Protein AF-A0A532DHX7-F1 (afdb_monomer)

Nearest PDB structures (foldseek):
  7m22-assembly1_D  TM=2.335E-01  e=5.704E+00  Human betaherpesvirus 5

Foldseek 3Di:
DDDDDDDDDDDPPPPPPPPPPPPPPPPPDDDDDPPVCVVDVLPAFDKDKDWDWDADDPPDDRDTDIDIKIWGFHAWDADPNDIWTWIWIQPPVPDGIDIDTD

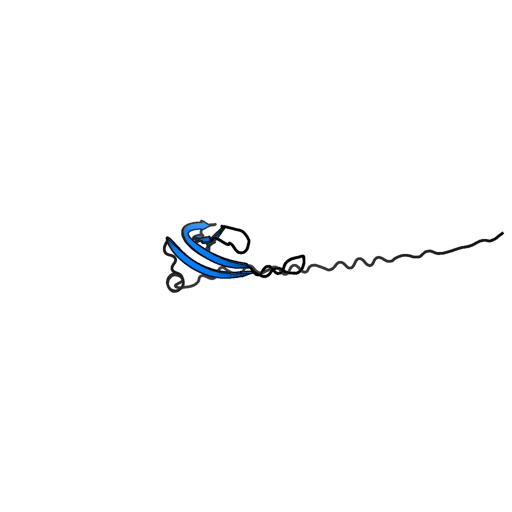Mean predicted aligned error: 15.82 Å

Radius of gyration: 27.29 Å; Cα contacts (8 Å, |Δi|>4): 124; chains: 1; bounding box: 97×25×38 Å

Structure (mmCIF, N/CA/C/O backbone):
data_AF-A0A532DHX7-F1
#
_entry.id   AF-A0A532DHX7-F1
#
loop_
_atom_site.group_PDB
_atom_site.id
_atom_site.type_symbol
_atom_site.label_atom_id
_atom_site.label_alt_id
_atom_site.label_comp_id
_atom_site.label_asym_id
_atom_site.label_entity_id
_atom_site.label_seq_id
_atom_site.pdbx_PDB_ins_code
_atom_site.Cartn_x
_atom_site.Cartn_y
_atom_site.Cartn_z
_atom_site.occupancy
_atom_site.B_iso_or_equiv
_atom_site.auth_seq_id
_atom_site.auth_comp_id
_atom_site.auth_asym_id
_atom_site.auth_atom_id
_atom_site.pdbx_PDB_model_num
ATOM 1 N N . MET A 1 1 ? 85.598 -13.312 -3.134 1.00 37.66 1 MET A N 1
ATOM 2 C CA . MET A 1 1 ? 84.411 -13.264 -4.014 1.00 37.66 1 MET A CA 1
ATOM 3 C C . MET A 1 1 ? 83.226 -12.812 -3.174 1.00 37.66 1 MET A C 1
ATOM 5 O O . MET A 1 1 ? 83.154 -13.154 -2.004 1.00 37.66 1 MET A O 1
ATOM 9 N N . THR A 1 2 ? 82.441 -11.906 -3.739 1.00 39.78 2 THR A N 1
ATOM 10 C CA . THR A 1 2 ? 81.635 -10.828 -3.138 1.00 39.78 2 THR A CA 1
ATOM 11 C C . THR A 1 2 ? 80.527 -11.236 -2.159 1.00 39.78 2 THR A C 1
ATOM 13 O O . THR A 1 2 ? 79.652 -12.027 -2.491 1.00 39.78 2 THR A O 1
ATOM 16 N N . SER A 1 3 ? 80.518 -10.583 -0.991 1.00 37.91 3 SER A N 1
ATOM 17 C CA . SER A 1 3 ? 79.362 -10.418 -0.101 1.00 37.91 3 SER A CA 1
ATOM 18 C C . SER A 1 3 ? 78.378 -9.402 -0.684 1.00 37.91 3 SER A C 1
ATOM 20 O O . SER A 1 3 ? 78.826 -8.306 -1.010 1.00 37.91 3 SER A O 1
ATOM 22 N N . TRP A 1 4 ? 77.073 -9.686 -0.722 1.00 33.31 4 TRP A N 1
ATOM 23 C CA . TRP A 1 4 ? 76.017 -8.693 -0.986 1.00 33.31 4 TRP A CA 1
ATOM 24 C C . TRP A 1 4 ? 74.877 -8.851 0.033 1.00 33.31 4 TRP A C 1
ATOM 26 O O . TRP A 1 4 ? 74.290 -9.923 0.159 1.00 33.31 4 TRP A O 1
ATOM 36 N N . ARG A 1 5 ? 74.576 -7.770 0.767 1.00 45.84 5 ARG A N 1
ATOM 37 C CA . ARG A 1 5 ? 73.348 -7.596 1.558 1.00 45.84 5 ARG A CA 1
ATOM 38 C C . ARG A 1 5 ? 72.404 -6.698 0.761 1.00 45.84 5 ARG A C 1
ATOM 40 O O . ARG A 1 5 ? 72.806 -5.598 0.409 1.00 45.84 5 ARG A O 1
ATOM 47 N N . TRP A 1 6 ? 71.167 -7.139 0.577 1.00 41.31 6 TRP A N 1
ATOM 48 C CA . TRP A 1 6 ? 69.984 -6.355 0.200 1.00 41.31 6 TRP A CA 1
ATOM 49 C C . TRP A 1 6 ? 68.795 -7.178 0.713 1.00 41.31 6 TRP A C 1
ATOM 51 O O . TRP A 1 6 ? 68.777 -8.379 0.487 1.00 41.31 6 TRP A O 1
ATOM 61 N N . GLY A 1 7 ? 67.786 -6.725 1.437 1.00 36.56 7 GLY A N 1
ATOM 62 C CA . GLY A 1 7 ? 67.399 -5.476 2.070 1.00 36.56 7 GLY A CA 1
ATOM 63 C C . GLY A 1 7 ? 66.034 -5.817 2.684 1.00 36.56 7 GLY A C 1
ATOM 64 O O . GLY A 1 7 ? 65.184 -6.361 1.983 1.00 36.56 7 GLY A O 1
ATOM 65 N N . GLN A 1 8 ? 65.831 -5.616 3.990 1.00 39.44 8 GLN A N 1
ATOM 66 C CA . GLN A 1 8 ? 64.485 -5.729 4.560 1.00 39.44 8 GLN A CA 1
ATOM 67 C C . GLN A 1 8 ? 63.661 -4.560 4.028 1.00 39.44 8 GLN A C 1
ATOM 69 O O . GLN A 1 8 ? 63.952 -3.409 4.348 1.00 39.44 8 GLN A O 1
ATOM 74 N N . VAL A 1 9 ? 62.642 -4.856 3.228 1.00 43.25 9 VAL A N 1
ATOM 75 C CA . VAL A 1 9 ? 61.612 -3.889 2.857 1.00 43.25 9 VAL A CA 1
ATOM 76 C C . VAL A 1 9 ? 60.251 -4.551 3.021 1.00 43.25 9 VAL A C 1
ATOM 78 O O . VAL A 1 9 ? 60.015 -5.634 2.494 1.00 43.25 9 VAL A O 1
ATOM 81 N N . GLY A 1 10 ? 59.368 -3.846 3.721 1.00 35.22 10 GLY A N 1
ATOM 82 C CA . GLY A 1 10 ? 57.926 -4.069 3.727 1.00 35.22 10 GLY A CA 1
ATOM 83 C C . GLY A 1 10 ? 57.423 -4.727 5.006 1.00 35.22 10 GLY A C 1
ATOM 84 O O . GLY A 1 10 ? 57.952 -5.735 5.447 1.00 35.22 10 GLY A O 1
ATOM 85 N N . SER A 1 11 ? 56.390 -4.243 5.677 1.00 46.22 11 SER A N 1
ATOM 86 C CA . SER A 1 11 ? 55.599 -3.018 5.560 1.00 46.22 11 SER A CA 1
ATOM 87 C C . SER A 1 11 ? 54.820 -2.950 6.873 1.00 46.22 11 SER A C 1
ATOM 89 O O . SER A 1 11 ? 54.225 -3.947 7.279 1.00 46.22 11 SER A O 1
ATOM 91 N N . LEU A 1 12 ? 54.812 -1.801 7.549 1.00 38.59 12 LEU A N 1
ATOM 92 C CA . LEU A 1 12 ? 53.878 -1.542 8.647 1.00 38.59 12 LEU A CA 1
ATOM 93 C C . LEU A 1 12 ? 52.481 -1.422 8.030 1.00 38.59 12 LEU A C 1
ATOM 95 O O . LEU A 1 12 ? 52.108 -0.366 7.526 1.00 38.59 12 LEU A O 1
ATOM 99 N N . ALA A 1 13 ? 51.723 -2.518 8.015 1.00 43.03 13 ALA A N 1
ATOM 100 C CA . ALA A 1 13 ? 50.304 -2.469 7.705 1.00 43.03 13 ALA A CA 1
ATOM 101 C C . ALA A 1 13 ? 49.589 -1.827 8.902 1.00 43.03 13 ALA A C 1
ATOM 103 O O . ALA A 1 13 ? 49.285 -2.479 9.899 1.00 43.03 13 ALA A O 1
ATOM 104 N N . LEU A 1 14 ? 49.378 -0.514 8.815 1.00 38.81 14 LEU A N 1
ATOM 105 C CA . LEU A 1 14 ? 48.463 0.217 9.677 1.00 38.81 14 LEU A CA 1
ATOM 106 C C . LEU A 1 14 ? 47.051 -0.327 9.415 1.00 38.81 14 LEU A C 1
ATOM 108 O O . LEU A 1 14 ? 46.431 0.005 8.407 1.00 38.81 14 LEU A O 1
ATOM 112 N N . VAL A 1 15 ? 46.547 -1.185 10.303 1.00 46.19 15 VAL A N 1
ATOM 113 C CA . VAL A 1 15 ? 45.133 -1.573 10.300 1.00 46.19 15 VAL A CA 1
ATOM 114 C C . VAL A 1 15 ? 44.340 -0.371 10.802 1.00 46.19 15 VAL A C 1
ATOM 116 O O . VAL A 1 15 ? 44.203 -0.145 12.003 1.00 46.19 15 VAL A O 1
ATOM 119 N N . MET A 1 16 ? 43.854 0.442 9.868 1.00 38.06 16 MET A N 1
ATOM 120 C CA . MET A 1 16 ? 42.874 1.479 10.155 1.00 38.06 16 MET A CA 1
ATOM 121 C C . MET A 1 16 ? 41.523 0.786 10.356 1.00 38.06 16 MET A C 1
ATOM 123 O O . MET A 1 16 ? 40.820 0.475 9.397 1.00 38.06 16 MET A O 1
ATOM 127 N N . VAL A 1 17 ? 41.181 0.492 11.611 1.00 49.56 17 VAL A N 1
ATOM 128 C CA . VAL A 1 17 ? 39.818 0.096 11.979 1.00 49.56 17 VAL A CA 1
ATOM 129 C C . VAL A 1 17 ? 38.941 1.329 11.775 1.00 49.56 17 VAL A C 1
ATOM 131 O O . VAL A 1 17 ? 38.911 2.229 12.613 1.00 49.56 17 VAL A O 1
ATOM 134 N N . ILE A 1 18 ? 38.263 1.404 10.631 1.00 54.78 18 ILE A N 1
ATOM 135 C CA . ILE A 1 18 ? 37.174 2.358 10.436 1.00 54.78 18 ILE A CA 1
ATOM 136 C C . ILE A 1 18 ? 36.047 1.868 11.343 1.00 54.78 18 ILE A C 1
ATOM 138 O O . ILE A 1 18 ? 35.350 0.908 11.023 1.00 54.78 18 ILE A O 1
ATOM 142 N N . GLY A 1 19 ? 35.931 2.485 12.519 1.00 44.00 19 GLY A N 1
ATOM 143 C CA . GLY A 1 19 ? 34.808 2.270 13.418 1.00 44.00 19 GLY A CA 1
ATOM 144 C C . GLY A 1 19 ? 33.523 2.635 12.687 1.00 44.00 19 GLY A C 1
ATOM 145 O O . GLY A 1 19 ? 33.257 3.811 12.439 1.00 44.00 19 GLY A O 1
ATOM 146 N N . ILE A 1 20 ? 32.748 1.620 12.315 1.00 58.44 20 ILE A N 1
ATOM 147 C CA . ILE A 1 20 ? 31.387 1.796 11.827 1.00 58.44 20 ILE A CA 1
ATOM 148 C C . ILE A 1 20 ? 30.595 2.264 13.044 1.00 58.44 20 ILE A C 1
ATOM 150 O O . ILE A 1 20 ? 30.297 1.492 13.951 1.00 58.44 20 ILE A O 1
ATOM 154 N N . ASN A 1 21 ? 30.366 3.569 13.128 1.00 50.16 21 ASN A N 1
ATOM 155 C CA . ASN A 1 21 ? 29.539 4.148 14.170 1.00 50.16 21 ASN A CA 1
ATOM 156 C C . ASN A 1 21 ? 28.093 3.817 13.781 1.00 50.16 21 ASN A C 1
ATOM 158 O O . ASN A 1 21 ? 27.477 4.556 13.010 1.00 50.16 21 ASN A O 1
ATOM 162 N N . GLU A 1 22 ? 27.588 2.661 14.223 1.00 55.12 22 GLU A N 1
ATOM 163 C CA . GLU A 1 22 ? 26.172 2.317 14.118 1.00 55.12 22 GLU A CA 1
ATOM 164 C C . GLU A 1 22 ? 25.389 3.352 14.925 1.00 55.12 22 GLU A C 1
ATOM 166 O O . GLU A 1 22 ? 25.187 3.232 16.134 1.00 55.12 22 GLU A O 1
ATOM 171 N N . ARG A 1 23 ? 24.985 4.440 14.265 1.00 52.97 23 ARG A N 1
ATOM 172 C CA . ARG A 1 23 ? 23.968 5.321 14.820 1.00 52.97 23 ARG A CA 1
ATOM 173 C C . ARG A 1 23 ? 22.717 4.470 14.929 1.00 52.97 23 ARG A C 1
ATOM 175 O O . ARG A 1 23 ? 22.106 4.158 13.910 1.00 52.97 23 ARG A O 1
ATOM 182 N N . ALA A 1 24 ? 22.369 4.091 16.154 1.00 55.75 24 ALA A N 1
ATOM 183 C CA . ALA A 1 24 ? 21.063 3.550 16.467 1.00 55.75 24 ALA A CA 1
ATOM 184 C C . ALA A 1 24 ? 20.023 4.492 15.848 1.00 55.75 24 ALA A C 1
ATOM 186 O O . ALA A 1 24 ? 19.888 5.646 16.262 1.00 55.75 24 ALA A O 1
ATOM 187 N N . VAL A 1 25 ? 19.350 4.027 14.797 1.00 59.94 25 VAL A N 1
ATOM 188 C CA . VAL A 1 25 ? 18.155 4.688 14.287 1.00 59.94 25 VAL A CA 1
ATOM 189 C C . VAL A 1 25 ? 17.147 4.539 15.413 1.00 59.94 25 VAL A C 1
ATOM 191 O O . VAL A 1 25 ? 16.653 3.441 15.663 1.00 59.94 25 VAL A O 1
ATOM 194 N N . GLY A 1 26 ? 16.941 5.616 16.173 1.00 51.78 26 GLY A N 1
ATOM 195 C CA . GLY A 1 26 ? 15.923 5.649 17.210 1.00 51.78 26 GLY A CA 1
ATOM 196 C C . GLY A 1 26 ? 14.602 5.259 16.568 1.00 51.78 26 GLY A C 1
ATOM 197 O O . GLY A 1 26 ? 14.173 5.902 15.611 1.00 51.78 26 GLY A O 1
ATOM 198 N N . GLN A 1 27 ? 14.010 4.169 17.046 1.00 54.19 27 GLN A N 1
ATOM 199 C CA . GLN A 1 27 ? 12.675 3.766 16.644 1.00 54.19 27 GLN A CA 1
ATOM 200 C C . GLN A 1 27 ? 11.752 4.921 17.036 1.00 54.19 27 GLN A C 1
ATOM 202 O O . GLN A 1 27 ? 11.581 5.194 18.223 1.00 54.19 27 GLN A O 1
ATOM 207 N N . SER A 1 28 ? 11.255 5.671 16.053 1.00 62.75 28 SER A N 1
ATOM 208 C CA . SER A 1 28 ? 10.269 6.716 16.300 1.00 62.75 28 SER A CA 1
ATOM 209 C C . SER A 1 28 ? 9.090 6.078 17.027 1.00 62.75 28 SER A C 1
ATOM 211 O O . SER A 1 28 ? 8.608 5.023 16.606 1.00 62.75 28 SER A O 1
ATOM 213 N N . GLU A 1 29 ? 8.648 6.696 18.126 1.00 65.00 29 GLU A N 1
ATOM 214 C CA . GLU A 1 29 ? 7.394 6.309 18.772 1.00 65.00 29 GLU A CA 1
ATOM 215 C C . GLU A 1 29 ? 6.292 6.262 17.699 1.00 65.00 29 GLU A C 1
ATOM 217 O O . GLU A 1 29 ? 6.262 7.150 16.838 1.00 65.00 29 GLU A O 1
ATOM 222 N N . PRO A 1 30 ? 5.427 5.232 17.692 1.00 60.81 30 PRO A N 1
ATOM 223 C CA . PRO A 1 30 ? 4.366 5.128 16.702 1.00 60.81 30 PRO A CA 1
ATOM 224 C C . PRO A 1 30 ? 3.472 6.369 16.783 1.00 60.81 30 PRO A C 1
ATOM 226 O O . PRO A 1 30 ?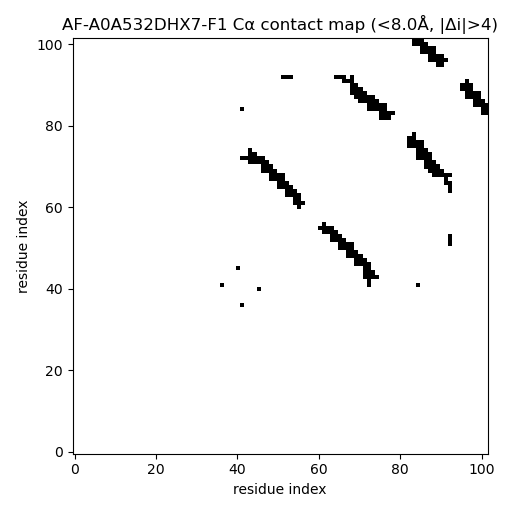 2.774 6.594 17.770 1.00 60.81 30 PRO A O 1
ATOM 229 N N . ILE A 1 31 ? 3.517 7.199 15.742 1.00 68.50 31 ILE A N 1
ATOM 230 C CA . ILE A 1 31 ? 2.662 8.379 15.623 1.00 68.50 31 ILE A CA 1
ATOM 231 C C . ILE A 1 31 ? 1.328 7.904 15.056 1.00 68.50 31 ILE A C 1
ATOM 233 O O . ILE A 1 31 ? 1.281 7.350 13.961 1.00 68.50 31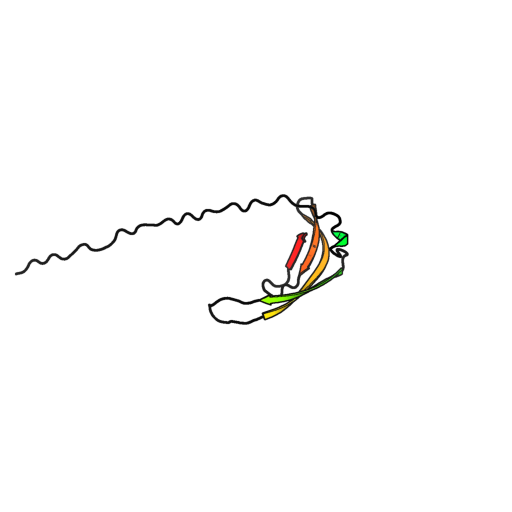 ILE A O 1
ATOM 237 N N . THR A 1 32 ? 0.241 8.130 15.791 1.00 68.75 32 THR A N 1
ATOM 238 C CA . THR A 1 32 ? -1.112 7.931 15.258 1.00 68.75 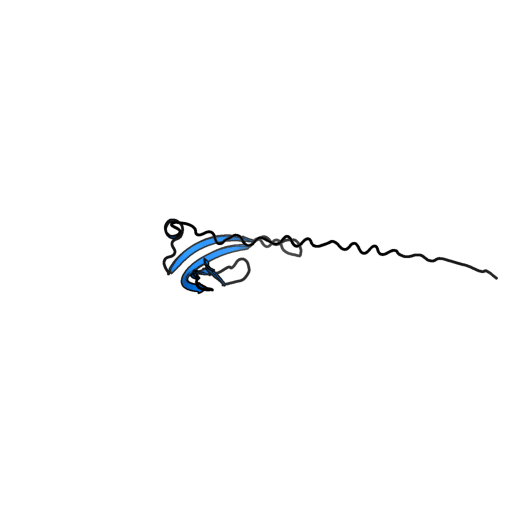32 THR A CA 1
ATOM 239 C C . THR A 1 32 ? -1.503 9.164 14.449 1.00 68.75 32 THR A C 1
ATOM 241 O O . THR A 1 32 ? -1.509 10.275 14.980 1.00 68.75 32 THR A O 1
ATOM 244 N N . VAL A 1 33 ? -1.811 8.984 13.165 1.00 68.31 33 VAL A N 1
ATOM 245 C CA . VAL A 1 33 ? -2.378 10.050 12.330 1.00 68.31 33 VAL A CA 1
ATOM 246 C C . VAL A 1 33 ? -3.855 10.182 12.695 1.00 68.31 33 VAL A C 1
ATOM 248 O O . VAL A 1 33 ? -4.623 9.251 12.478 1.00 68.31 33 VAL A O 1
ATOM 251 N N . ALA A 1 34 ? -4.244 11.311 13.291 1.00 75.88 34 ALA A N 1
ATOM 252 C CA . ALA A 1 34 ? -5.649 11.591 13.580 1.00 75.88 34 ALA A CA 1
ATOM 253 C C . ALA A 1 34 ? -6.449 11.745 12.274 1.00 75.88 34 ALA A C 1
ATOM 255 O O . ALA A 1 34 ? -5.938 12.319 11.308 1.00 75.88 34 ALA A O 1
ATOM 256 N N . ASP A 1 35 ? -7.685 11.244 12.269 1.00 71.19 35 ASP A N 1
ATOM 257 C CA . ASP A 1 35 ? -8.621 11.285 11.137 1.00 71.19 35 ASP A CA 1
ATOM 258 C C . ASP A 1 35 ? -8.032 10.707 9.833 1.00 71.19 35 ASP A C 1
ATOM 260 O O . ASP A 1 35 ? -8.260 11.235 8.738 1.00 71.19 35 ASP A O 1
ATOM 264 N N . SER A 1 36 ? -7.221 9.646 9.934 1.00 70.50 36 SER A N 1
ATOM 265 C CA . SER A 1 36 ? -6.540 9.019 8.792 1.00 70.50 36 SER A CA 1
ATOM 266 C C . SER A 1 36 ? -7.496 8.634 7.662 1.00 70.50 36 SER A C 1
ATOM 268 O O . SER A 1 36 ? -7.133 8.757 6.494 1.00 70.50 36 SER A O 1
ATOM 270 N N . GLU A 1 37 ? -8.729 8.261 7.997 1.00 71.19 37 GLU A N 1
ATOM 271 C CA . GLU A 1 37 ? -9.816 7.935 7.070 1.00 71.19 37 GLU A CA 1
ATOM 272 C C . GLU A 1 37 ? -10.214 9.109 6.154 1.00 71.19 37 GLU A C 1
ATOM 274 O O . GLU A 1 37 ? -10.759 8.914 5.069 1.00 71.19 37 GLU A O 1
ATOM 279 N N . THR A 1 38 ? -9.914 10.347 6.558 1.00 74.38 38 THR A N 1
ATOM 280 C CA . THR A 1 38 ? -10.163 11.550 5.746 1.00 74.38 38 THR A CA 1
ATOM 281 C C . THR A 1 38 ? -9.095 11.734 4.664 1.00 74.38 38 THR A C 1
ATOM 283 O O . THR A 1 38 ? -9.352 12.346 3.625 1.00 74.38 38 THR A O 1
ATOM 286 N N . TYR A 1 39 ? -7.892 11.204 4.890 1.00 70.56 39 TYR A N 1
ATOM 287 C CA . TYR A 1 39 ? -6.747 11.348 3.988 1.00 70.56 39 TYR A CA 1
ATOM 288 C C . TYR A 1 39 ? -6.533 10.112 3.118 1.00 70.56 39 TYR A C 1
ATOM 290 O O . TYR A 1 39 ? -6.080 10.225 1.977 1.00 70.56 39 TYR A O 1
ATOM 298 N N . PHE A 1 40 ? -6.887 8.940 3.640 1.00 71.44 40 PHE A N 1
ATOM 299 C CA . PHE A 1 40 ? -6.715 7.662 2.979 1.00 71.44 40 PHE A CA 1
ATOM 300 C C . PHE A 1 40 ? -8.053 6.940 2.938 1.00 71.44 40 PHE A C 1
ATOM 302 O O . PHE A 1 40 ? -8.620 6.592 3.965 1.00 71.44 40 PHE A O 1
ATOM 309 N N . GLN A 1 41 ? -8.541 6.682 1.727 1.00 74.25 41 GLN A N 1
ATOM 310 C CA . GLN A 1 41 ? -9.604 5.709 1.518 1.00 74.25 41 GLN A CA 1
ATOM 311 C C . GLN A 1 41 ? -9.063 4.327 1.905 1.00 74.25 41 GLN A C 1
ATOM 313 O O . GLN A 1 41 ? -8.335 3.687 1.143 1.00 74.25 41 GLN A O 1
ATOM 318 N N . ASP A 1 42 ? -9.392 3.913 3.122 1.00 74.00 42 ASP A N 1
ATOM 319 C CA . ASP A 1 42 ? -8.984 2.672 3.782 1.00 74.00 42 ASP A CA 1
ATOM 320 C C . ASP A 1 42 ? -10.074 1.589 3.702 1.00 74.00 42 ASP A C 1
ATOM 322 O O . ASP A 1 42 ? -9.970 0.509 4.278 1.00 74.00 42 ASP A O 1
ATOM 326 N N . THR A 1 43 ? -11.138 1.844 2.938 1.00 87.44 43 THR A N 1
ATOM 327 C CA . THR A 1 43 ? -12.187 0.851 2.719 1.00 87.44 43 THR A CA 1
ATOM 328 C C . THR A 1 43 ? -11.622 -0.319 1.920 1.00 87.44 43 THR A C 1
ATOM 330 O O . THR A 1 43 ? -10.961 -0.115 0.899 1.00 87.44 43 THR A O 1
ATOM 333 N N . VAL A 1 44 ? -11.913 -1.551 2.341 1.00 88.44 44 VAL A N 1
ATOM 334 C CA . VAL A 1 44 ? -11.508 -2.767 1.616 1.00 88.44 44 VAL A CA 1
ATOM 335 C C . VAL A 1 44 ? -11.943 -2.690 0.152 1.00 88.44 44 VAL A C 1
ATOM 337 O O . VAL A 1 44 ? -13.101 -2.408 -0.154 1.00 88.44 44 VAL A O 1
ATOM 340 N N . GLY A 1 45 ? -10.999 -2.946 -0.753 1.00 88.38 45 GLY A N 1
ATOM 341 C CA . GLY A 1 45 ? -11.174 -2.813 -2.198 1.00 88.38 45 GLY A CA 1
ATOM 342 C C . GLY A 1 45 ? -10.780 -1.448 -2.768 1.00 88.38 45 GLY A C 1
ATOM 343 O O . GLY A 1 45 ? -10.723 -1.312 -3.990 1.00 88.38 45 GLY A O 1
ATOM 344 N N . SER A 1 46 ? -10.463 -0.455 -1.929 1.00 89.81 46 SER A N 1
ATOM 345 C CA . SER A 1 46 ? -9.884 0.812 -2.394 1.00 89.81 46 SER A CA 1
ATOM 346 C C . SER A 1 46 ? -8.564 0.550 -3.117 1.00 89.81 46 SER A C 1
ATOM 348 O O .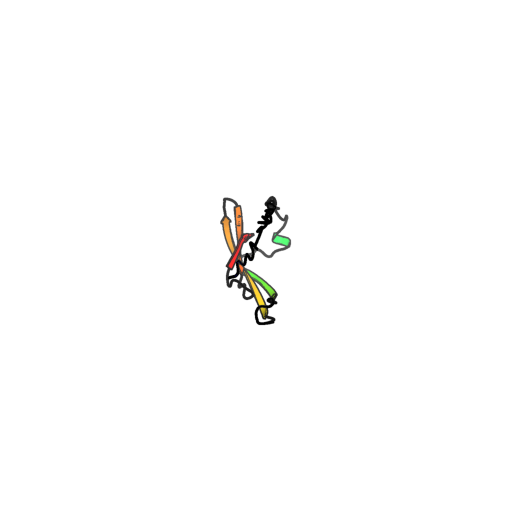 SER A 1 46 ? -7.756 -0.266 -2.665 1.00 89.81 46 SER A O 1
ATOM 350 N N . ARG A 1 47 ? -8.354 1.233 -4.248 1.00 90.06 47 ARG A N 1
ATOM 351 C CA . ARG A 1 47 ? -7.221 1.012 -5.154 1.00 90.06 47 ARG A CA 1
ATOM 352 C C . ARG A 1 47 ? -6.507 2.322 -5.454 1.00 90.06 47 ARG A C 1
ATOM 354 O O . ARG A 1 47 ? -7.100 3.240 -6.017 1.00 90.06 47 ARG A O 1
ATOM 361 N N . TRP A 1 48 ? -5.214 2.355 -5.164 1.00 88.44 48 TRP A N 1
ATOM 362 C CA . TRP A 1 48 ? -4.316 3.456 -5.480 1.00 88.44 48 TRP A CA 1
ATOM 363 C C . TRP A 1 48 ? -3.405 3.057 -6.626 1.00 88.44 48 TRP A C 1
ATOM 365 O O . TRP A 1 48 ? -2.836 1.967 -6.630 1.00 88.44 48 TRP A O 1
ATOM 375 N N . GLU A 1 49 ? -3.263 3.944 -7.601 1.00 91.19 49 GLU A N 1
ATOM 376 C CA . GLU A 1 49 ? -2.381 3.742 -8.740 1.00 91.19 49 GLU A CA 1
ATOM 377 C C . GLU A 1 49 ? -1.373 4.882 -8.789 1.00 91.19 49 GLU A C 1
ATOM 379 O O . GLU A 1 49 ? -1.756 6.051 -8.850 1.00 91.19 49 GLU A O 1
ATOM 384 N N . TYR A 1 50 ? -0.086 4.549 -8.747 1.00 87.81 50 TYR A N 1
ATOM 385 C CA . TYR A 1 50 ? 0.978 5.542 -8.823 1.00 87.81 50 TYR A CA 1
ATOM 386 C C . TYR A 1 50 ? 2.053 5.138 -9.825 1.00 87.81 50 TYR A C 1
ATOM 388 O O . TYR A 1 50 ? 2.341 3.959 -10.031 1.00 87.81 50 TYR A O 1
ATOM 396 N N . ARG A 1 51 ? 2.648 6.144 -10.469 1.00 89.88 51 ARG A N 1
ATOM 397 C CA . ARG A 1 51 ? 3.711 5.966 -11.459 1.00 89.88 51 ARG A CA 1
ATOM 398 C C . ARG A 1 51 ? 5.065 6.190 -10.799 1.00 89.88 51 ARG A C 1
ATOM 400 O O . ARG A 1 51 ? 5.294 7.241 -10.207 1.00 89.88 51 ARG A O 1
ATOM 407 N N . GLY A 1 52 ? 5.945 5.204 -10.912 1.00 84.56 52 GLY A N 1
ATOM 408 C CA . GLY A 1 52 ? 7.320 5.261 -10.432 1.00 84.56 52 GLY A CA 1
ATOM 409 C C . GLY A 1 52 ? 8.325 5.290 -11.581 1.00 84.56 52 GLY A C 1
ATOM 410 O O . GLY A 1 52 ? 8.041 4.827 -12.689 1.00 84.56 52 GLY A O 1
ATOM 411 N N . HIS A 1 53 ? 9.505 5.833 -11.290 1.00 81.44 53 HIS A N 1
ATOM 412 C CA . HIS A 1 53 ? 10.683 5.793 -12.152 1.00 81.44 53 HIS A CA 1
ATOM 413 C C . HIS A 1 53 ? 11.825 5.168 -11.349 1.00 81.44 53 HIS A C 1
ATOM 415 O O . HIS A 1 53 ? 12.087 5.600 -10.225 1.00 81.44 53 HIS A O 1
ATOM 421 N N . LEU A 1 54 ? 12.488 4.155 -11.906 1.00 76.94 54 LEU A N 1
ATOM 422 C CA . LEU A 1 54 ? 13.693 3.559 -11.328 1.00 76.94 54 LEU A CA 1
ATOM 423 C C . LEU A 1 54 ? 14.886 3.828 -12.245 1.00 76.94 54 LEU A C 1
ATOM 425 O O . LEU A 1 54 ? 14.806 3.603 -13.451 1.00 76.94 54 LEU A O 1
ATOM 429 N N . SER A 1 55 ? 15.986 4.284 -11.644 1.00 74.31 55 SER A N 1
ATOM 430 C CA . SER A 1 55 ? 17.289 4.432 -12.290 1.00 74.31 55 SER A CA 1
ATOM 431 C C . SER A 1 55 ? 18.332 3.692 -11.457 1.00 74.31 55 SER A C 1
ATOM 433 O O . SER A 1 55 ? 18.542 4.036 -10.294 1.00 74.31 55 SER A O 1
ATOM 435 N N . GLU A 1 56 ? 19.008 2.707 -12.047 1.00 71.19 56 GLU A N 1
ATOM 436 C CA . GLU A 1 56 ? 20.070 1.936 -11.388 1.00 71.19 56 GLU A CA 1
ATOM 437 C C . GLU A 1 56 ? 21.474 2.438 -11.785 1.00 71.19 56 GLU A C 1
ATOM 439 O O . GLU A 1 56 ? 21.705 2.910 -12.899 1.00 71.19 56 GLU A O 1
ATOM 444 N N . GLY A 1 57 ? 22.410 2.408 -10.828 1.00 68.38 57 GLY A N 1
ATOM 445 C CA . GLY A 1 57 ? 23.783 2.923 -10.951 1.00 68.38 57 GLY A CA 1
ATOM 446 C C . GLY A 1 57 ? 24.812 1.918 -11.510 1.00 68.38 57 GLY A C 1
ATOM 447 O O . GLY A 1 57 ? 24.479 0.785 -11.836 1.00 68.38 57 GLY A O 1
ATOM 448 N N . PRO A 1 58 ? 26.097 2.307 -11.642 1.00 64.94 58 PRO A N 1
ATOM 449 C CA . PRO A 1 58 ? 26.926 1.988 -12.807 1.00 64.94 58 PRO A CA 1
ATOM 450 C C . PRO A 1 58 ? 27.701 0.661 -12.728 1.00 64.94 58 PRO A C 1
ATOM 452 O O . PRO A 1 58 ? 28.927 0.642 -12.830 1.00 64.94 58 PRO A O 1
ATOM 455 N N . MET A 1 59 ? 27.003 -0.470 -12.672 1.00 60.09 59 MET A N 1
ATOM 456 C CA . MET A 1 59 ? 27.564 -1.725 -13.185 1.00 60.09 59 MET A CA 1
ATOM 457 C C . MET A 1 59 ? 26.610 -2.320 -14.225 1.00 60.09 59 MET A C 1
ATOM 459 O O . MET A 1 59 ? 25.950 -3.319 -13.996 1.00 60.09 59 MET A O 1
ATOM 463 N N . GLN A 1 60 ? 26.564 -1.643 -15.379 1.00 52.97 60 GLN A N 1
ATOM 464 C CA . GLN A 1 60 ? 25.859 -2.013 -16.615 1.00 52.97 60 GLN A CA 1
ATOM 465 C C . GLN A 1 60 ? 24.325 -2.121 -16.550 1.00 52.97 60 GLN A C 1
ATOM 467 O O . GLN A 1 60 ? 23.762 -3.208 -16.534 1.00 52.97 60 GLN A O 1
ATOM 472 N N . THR A 1 61 ? 23.656 -0.970 -16.665 1.00 53.62 61 THR A N 1
ATOM 473 C CA . THR A 1 61 ? 22.744 -0.545 -17.761 1.00 53.62 61 THR A CA 1
ATOM 474 C C . THR A 1 61 ? 21.929 0.630 -17.212 1.00 53.62 61 THR A C 1
ATOM 476 O O . THR A 1 61 ? 21.321 0.499 -16.158 1.00 53.62 61 THR A O 1
ATOM 479 N N . ILE A 1 62 ? 21.914 1.791 -17.883 1.00 53.84 62 ILE A N 1
ATOM 480 C CA . ILE A 1 62 ? 20.945 2.854 -17.549 1.00 53.84 62 ILE A CA 1
ATOM 481 C C . ILE A 1 62 ? 19.620 2.434 -18.190 1.00 53.84 62 ILE A C 1
ATOM 483 O O . ILE A 1 62 ? 19.261 2.908 -19.265 1.00 53.84 62 ILE A O 1
ATOM 487 N N . GLU A 1 63 ? 18.949 1.452 -17.596 1.00 64.50 63 GLU A N 1
ATOM 488 C CA . GLU A 1 63 ? 17.578 1.120 -17.960 1.00 64.50 63 GLU A CA 1
ATOM 489 C C . GLU A 1 63 ? 16.667 2.009 -17.117 1.00 64.50 63 GLU A C 1
ATOM 491 O O . GLU A 1 63 ? 16.502 1.796 -15.917 1.00 64.50 63 GLU A O 1
ATOM 496 N N . GLU A 1 64 ? 16.115 3.058 -17.730 1.00 69.38 64 GLU A N 1
ATOM 497 C CA . GLU A 1 64 ? 15.045 3.817 -17.091 1.00 69.38 64 GLU A CA 1
ATOM 498 C C . GLU A 1 64 ? 13.768 2.985 -17.168 1.00 69.38 64 GLU A C 1
ATOM 500 O O . GLU A 1 64 ? 13.136 2.865 -18.222 1.00 69.38 64 GLU A O 1
ATOM 505 N N . LYS A 1 65 ? 13.378 2.406 -16.032 1.00 77.81 65 LYS A N 1
ATOM 506 C CA . LYS A 1 65 ? 12.135 1.651 -15.941 1.00 77.81 65 LYS A CA 1
ATOM 507 C C . LYS A 1 65 ? 11.030 2.550 -15.419 1.00 77.81 65 LYS A C 1
ATOM 509 O O . LYS A 1 65 ? 11.047 2.988 -14.267 1.00 77.81 65 LYS A O 1
ATOM 514 N N . ILE A 1 66 ? 10.031 2.765 -16.265 1.00 84.06 66 ILE A N 1
ATOM 515 C CA . ILE A 1 66 ? 8.756 3.346 -15.861 1.00 84.06 66 ILE A CA 1
ATOM 516 C C . ILE A 1 66 ? 7.831 2.202 -15.476 1.00 84.06 66 ILE A C 1
ATOM 518 O O . ILE A 1 66 ? 7.645 1.257 -16.243 1.00 84.06 66 ILE A O 1
ATOM 522 N N . PHE A 1 67 ? 7.226 2.296 -14.300 1.00 86.94 67 PHE A N 1
ATOM 523 C CA . PHE A 1 67 ? 6.276 1.298 -13.836 1.00 86.94 67 PHE A CA 1
ATOM 524 C C . PHE A 1 67 ? 5.072 1.953 -13.175 1.00 86.94 67 PHE A C 1
ATOM 526 O O . PHE A 1 67 ? 5.147 3.053 -12.626 1.00 86.94 67 PHE A O 1
ATOM 533 N N . THR A 1 68 ? 3.957 1.238 -13.228 1.00 89.69 68 THR A N 1
ATOM 534 C CA . THR A 1 68 ? 2.756 1.552 -12.467 1.00 89.69 68 THR A CA 1
ATOM 535 C C . THR A 1 68 ? 2.679 0.594 -11.297 1.00 89.69 68 THR A C 1
ATOM 537 O O . THR A 1 68 ? 2.767 -0.624 -11.470 1.00 89.69 68 THR A O 1
ATOM 540 N N . ASN A 1 69 ? 2.504 1.150 -10.112 1.00 90.31 69 ASN A N 1
ATOM 541 C CA . ASN A 1 69 ? 2.326 0.403 -8.892 1.00 90.31 69 ASN A CA 1
ATOM 542 C C . ASN A 1 69 ? 0.867 0.518 -8.452 1.00 90.31 69 ASN A C 1
ATOM 544 O O . ASN A 1 69 ? 0.276 1.599 -8.515 1.00 90.31 69 ASN A O 1
ATOM 548 N N . ILE A 1 70 ? 0.284 -0.612 -8.073 1.00 92.00 70 ILE A N 1
ATOM 549 C CA . ILE A 1 70 ? -1.110 -0.705 -7.655 1.00 92.00 70 ILE A CA 1
ATOM 550 C C . ILE A 1 70 ? -1.104 -1.149 -6.206 1.00 92.00 70 ILE A C 1
ATOM 552 O O . ILE A 1 70 ? -0.616 -2.239 -5.926 1.00 92.00 70 ILE A O 1
ATOM 556 N N . SER A 1 71 ? -1.672 -0.327 -5.332 1.00 91.56 71 SER A N 1
ATOM 557 C CA . SER A 1 71 ? -1.897 -0.658 -3.929 1.00 91.56 71 SER A CA 1
ATOM 558 C C . SER A 1 71 ? -3.384 -0.876 -3.700 1.00 91.56 71 SER A C 1
ATOM 560 O O . SER A 1 71 ? -4.196 -0.024 -4.067 1.00 91.56 71 SER A O 1
ATOM 562 N N . THR A 1 72 ? -3.759 -2.026 -3.144 1.00 94.06 72 THR A N 1
ATOM 563 C CA . THR A 1 72 ? -5.162 -2.371 -2.874 1.00 94.06 72 THR A CA 1
ATOM 564 C C . THR A 1 72 ? -5.355 -2.674 -1.403 1.00 94.06 72 THR A C 1
ATOM 566 O O . THR A 1 72 ? -4.658 -3.526 -0.861 1.00 94.06 72 THR A O 1
ATOM 569 N N . VAL A 1 73 ? -6.338 -2.045 -0.766 1.00 92.62 73 VAL A N 1
ATOM 570 C CA . VAL A 1 73 ? -6.703 -2.393 0.609 1.00 92.62 73 VAL A CA 1
ATOM 571 C C . VAL A 1 73 ? -7.375 -3.763 0.616 1.00 92.62 73 VAL A C 1
ATOM 573 O O . VAL A 1 73 ? -8.450 -3.928 0.036 1.00 92.62 73 VAL A O 1
ATOM 576 N N . THR A 1 74 ? -6.770 -4.751 1.269 1.00 93.88 74 THR A N 1
ATOM 577 C CA . THR A 1 74 ? -7.285 -6.133 1.278 1.00 93.88 74 THR A CA 1
ATOM 578 C C . THR A 1 74 ? -8.045 -6.485 2.549 1.00 93.88 74 THR A C 1
ATOM 580 O O . THR A 1 74 ? -8.899 -7.369 2.525 1.00 93.88 74 THR A O 1
ATOM 583 N N . GLY A 1 75 ? -7.784 -5.785 3.650 1.00 92.81 75 GLY A N 1
ATOM 584 C CA . GLY A 1 75 ? -8.422 -6.058 4.933 1.00 92.81 75 GLY A CA 1
ATOM 585 C C . GLY A 1 75 ? -7.603 -5.530 6.093 1.00 92.81 75 GLY A C 1
ATOM 586 O O . GLY A 1 75 ? -6.656 -4.778 5.892 1.00 92.81 75 GLY A O 1
ATOM 587 N N . THR A 1 76 ? -7.959 -5.931 7.305 1.00 93.12 76 THR A N 1
ATOM 588 C CA . THR A 1 76 ? -7.193 -5.629 8.514 1.00 93.12 76 THR A CA 1
ATOM 589 C C . THR A 1 76 ? -6.609 -6.905 9.103 1.00 93.12 76 THR A C 1
ATOM 591 O O . THR A 1 76 ? -7.111 -8.009 8.882 1.00 93.12 76 THR A O 1
ATOM 594 N N . THR A 1 77 ? -5.530 -6.762 9.864 1.00 93.88 77 THR A N 1
ATOM 595 C CA . THR A 1 77 ? -4.959 -7.852 10.659 1.00 93.88 77 THR A CA 1
ATOM 596 C C . THR A 1 77 ? -4.490 -7.327 12.009 1.00 93.88 77 THR A C 1
ATOM 598 O O . THR A 1 77 ? -4.305 -6.126 12.187 1.00 93.88 77 THR A O 1
ATOM 601 N N . THR A 1 78 ? -4.297 -8.218 12.979 1.00 94.25 78 THR A N 1
ATOM 602 C CA . THR A 1 78 ? -3.746 -7.851 14.285 1.00 94.25 78 THR A CA 1
ATOM 603 C C . THR A 1 78 ? -2.276 -8.238 14.346 1.00 94.25 78 THR A C 1
ATOM 605 O O . THR A 1 78 ? -1.935 -9.420 14.407 1.00 94.25 78 THR A O 1
ATOM 608 N N . LEU A 1 79 ? -1.394 -7.241 14.392 1.00 87.12 79 LEU A N 1
ATOM 609 C CA . LEU A 1 79 ? 0.038 -7.432 14.598 1.00 87.12 79 LEU A CA 1
ATOM 610 C C . LEU A 1 79 ? 0.414 -6.968 16.000 1.00 87.12 79 LEU A C 1
ATOM 612 O O . LEU A 1 79 ? 0.250 -5.804 16.347 1.00 87.12 79 LEU A O 1
ATOM 616 N N . LYS A 1 80 ? 0.935 -7.888 16.822 1.00 91.62 80 LYS A N 1
ATOM 617 C CA . LYS A 1 80 ? 1.409 -7.589 18.189 1.00 91.62 80 LYS A CA 1
ATOM 618 C C . LYS A 1 80 ? 0.374 -6.832 19.049 1.00 91.62 80 LYS A C 1
ATOM 620 O O . LYS A 1 80 ? 0.740 -5.997 19.866 1.00 91.62 80 LYS A O 1
ATOM 625 N N . GLY A 1 81 ? -0.913 -7.134 18.866 1.00 91.12 81 GLY A N 1
ATOM 626 C CA . GLY A 1 81 ? -2.018 -6.503 19.599 1.00 91.12 81 GLY A CA 1
ATOM 627 C C . GLY A 1 81 ? -2.529 -5.185 19.008 1.00 91.12 81 GLY A C 1
ATOM 628 O O . GLY A 1 81 ? -3.463 -4.617 19.562 1.00 91.12 81 GLY A O 1
ATOM 629 N N . VAL A 1 82 ? -1.969 -4.720 17.888 1.00 86.38 82 VAL A N 1
ATOM 630 C CA . VAL A 1 82 ? -2.436 -3.535 17.157 1.00 86.38 82 VAL A CA 1
ATOM 631 C C . VAL A 1 82 ? -3.164 -3.982 15.894 1.00 86.38 82 VAL A C 1
ATOM 633 O O . VAL A 1 82 ? -2.637 -4.784 15.122 1.00 86.38 82 VAL A O 1
ATOM 636 N N . THR A 1 83 ? -4.384 -3.486 15.693 1.00 90.12 83 THR A N 1
ATOM 637 C CA . THR A 1 83 ? -5.110 -3.669 14.432 1.00 90.12 83 THR A CA 1
ATOM 638 C C . THR A 1 83 ? -4.536 -2.714 13.399 1.00 90.12 83 THR A C 1
ATOM 640 O O . THR A 1 83 ? -4.549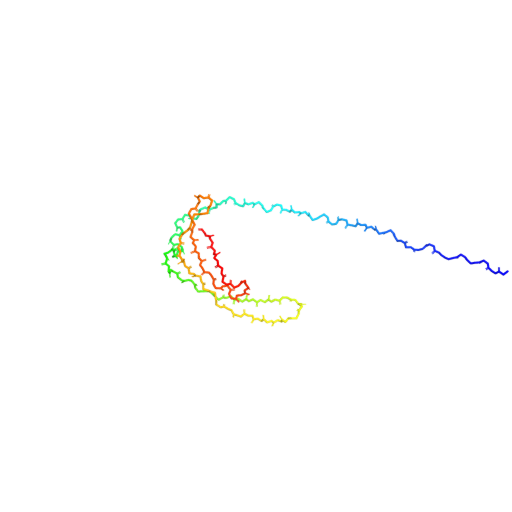 -1.508 13.617 1.00 90.12 83 THR A O 1
ATOM 643 N N . VAL A 1 84 ? -4.042 -3.271 12.299 1.00 87.94 84 VAL A N 1
ATOM 644 C CA . VAL A 1 84 ? -3.431 -2.544 11.182 1.00 87.94 84 VAL A CA 1
ATOM 645 C C . VAL A 1 84 ? -4.181 -2.845 9.893 1.00 87.94 84 VAL A C 1
ATOM 647 O O . VAL A 1 84 ? -4.769 -3.924 9.738 1.00 87.94 84 VAL A O 1
ATOM 650 N N . GLN A 1 85 ? -4.144 -1.907 8.957 1.00 89.56 85 GLN A N 1
ATOM 651 C CA . GLN A 1 85 ? -4.679 -2.081 7.616 1.00 89.56 85 GLN A CA 1
ATOM 652 C C . GLN A 1 85 ? -3.643 -2.792 6.737 1.00 89.56 8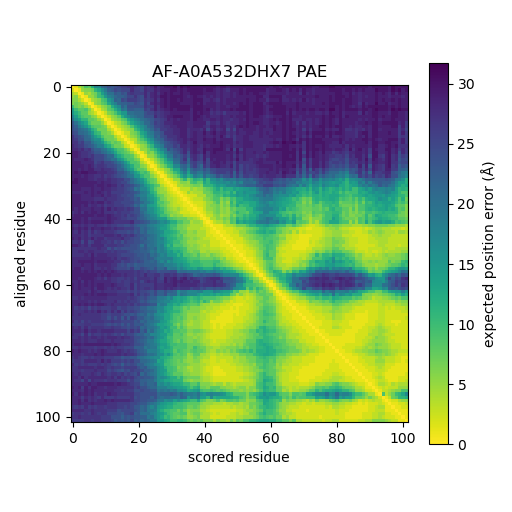5 GLN A C 1
ATOM 654 O O . GLN A 1 85 ? -2.457 -2.472 6.770 1.00 89.56 85 GLN A O 1
ATOM 659 N N . VAL A 1 86 ? -4.095 -3.762 5.948 1.00 92.56 86 VAL A N 1
ATOM 660 C CA . VAL A 1 86 ? -3.281 -4.516 4.993 1.00 92.56 86 VAL A CA 1
ATOM 661 C C . VAL A 1 86 ? -3.513 -3.970 3.592 1.00 92.56 86 VAL A C 1
ATOM 663 O O . VAL A 1 86 ? -4.650 -3.906 3.109 1.00 92.56 86 VAL A O 1
ATOM 666 N N . PHE A 1 87 ? -2.415 -3.610 2.939 1.00 92.38 87 PHE A N 1
ATOM 667 C CA . PHE A 1 87 ? -2.371 -3.167 1.553 1.00 92.38 87 PHE A CA 1
ATOM 668 C C . PHE A 1 87 ? -1.581 -4.180 0.736 1.00 92.38 87 PHE A C 1
ATOM 670 O O . PHE A 1 87 ? -0.460 -4.507 1.105 1.00 92.38 87 PHE A O 1
ATOM 677 N N . HIS A 1 88 ? -2.147 -4.660 -0.367 1.00 94.81 88 HIS A N 1
ATOM 678 C CA . HIS A 1 88 ? -1.443 -5.500 -1.328 1.00 94.81 88 HIS A CA 1
ATOM 679 C C . HIS A 1 88 ? -0.908 -4.641 -2.474 1.00 94.81 88 HIS A C 1
ATOM 681 O O . HIS A 1 88 ? -1.689 -4.055 -3.232 1.00 94.81 88 HIS A O 1
ATOM 687 N N . ASP A 1 89 ? 0.414 -4.584 -2.594 1.00 92.31 89 ASP A N 1
ATOM 688 C CA . ASP A 1 89 ? 1.149 -3.743 -3.534 1.00 92.31 89 ASP A CA 1
ATOM 689 C C . ASP A 1 89 ? 1.747 -4.582 -4.665 1.00 92.31 89 ASP A C 1
ATOM 691 O O . ASP A 1 89 ? 2.340 -5.628 -4.412 1.00 92.31 89 ASP A O 1
ATOM 695 N N . SER A 1 90 ? 1.650 -4.129 -5.920 1.00 92.75 90 SER A N 1
ATOM 696 C CA . SER A 1 90 ? 2.220 -4.860 -7.066 1.00 92.75 90 SER A CA 1
ATOM 697 C C . SER A 1 90 ? 3.747 -4.740 -7.187 1.00 92.75 90 SER A C 1
ATOM 699 O O . SER A 1 90 ? 4.391 -5.648 -7.715 1.00 92.75 90 SER A O 1
ATOM 701 N N . ASN A 1 91 ? 4.327 -3.625 -6.728 1.00 85.44 91 ASN A N 1
ATOM 702 C CA . ASN A 1 91 ? 5.765 -3.361 -6.578 1.00 85.44 91 ASN A CA 1
ATOM 703 C C . ASN A 1 91 ? 6.644 -3.781 -7.770 1.00 85.44 91 ASN A C 1
ATOM 705 O O . ASN A 1 91 ? 7.752 -4.303 -7.627 1.00 85.44 91 ASN A O 1
ATOM 709 N N . ALA A 1 92 ? 6.177 -3.464 -8.983 1.00 79.69 92 ALA A N 1
ATOM 710 C CA . ALA A 1 92 ? 6.845 -3.792 -10.248 1.00 79.69 92 ALA A CA 1
ATOM 711 C C . ALA A 1 92 ? 8.223 -3.122 -10.445 1.00 79.69 92 ALA A C 1
ATOM 713 O O . ALA A 1 92 ? 8.972 -3.483 -11.363 1.00 79.69 92 ALA A O 1
ATOM 714 N N . GLY A 1 93 ? 8.547 -2.137 -9.604 1.00 73.19 93 GLY A N 1
ATOM 715 C CA . GLY A 1 93 ? 9.834 -1.456 -9.595 1.00 73.19 93 GLY A CA 1
ATOM 716 C C . GLY A 1 93 ? 10.967 -2.278 -8.983 1.00 73.19 93 GLY A C 1
ATOM 717 O O . GLY A 1 93 ? 12.099 -2.068 -9.382 1.00 73.19 93 GLY A O 1
ATOM 718 N N . ASN A 1 94 ? 10.712 -3.206 -8.052 1.00 69.69 94 ASN A N 1
ATOM 719 C CA . ASN A 1 94 ? 11.801 -3.890 -7.336 1.00 69.69 94 ASN A CA 1
ATOM 720 C C . ASN A 1 94 ? 11.479 -5.329 -6.882 1.00 69.69 94 ASN A C 1
ATOM 722 O O . ASN A 1 94 ? 11.946 -6.283 -7.496 1.00 69.69 94 ASN A O 1
ATOM 726 N N . HIS A 1 95 ? 10.720 -5.491 -5.797 1.00 72.00 95 HIS A N 1
ATOM 727 C CA . HIS A 1 95 ? 10.604 -6.704 -4.988 1.00 72.00 95 HIS A CA 1
ATOM 728 C C . HIS A 1 95 ? 9.461 -7.628 -5.431 1.00 72.00 95 HIS A C 1
ATOM 730 O O . HIS A 1 95 ? 9.354 -8.739 -4.914 1.00 72.00 95 HIS A O 1
ATOM 736 N N . GLY A 1 96 ? 8.635 -7.204 -6.396 1.00 83.62 96 GLY A N 1
ATOM 737 C CA . GLY A 1 96 ? 7.408 -7.914 -6.754 1.00 83.62 96 GLY A CA 1
ATOM 738 C C . GLY A 1 96 ? 6.328 -7.756 -5.685 1.00 83.62 96 GLY A C 1
ATOM 739 O O . GLY A 1 96 ? 6.495 -6.990 -4.739 1.00 83.62 96 GLY A O 1
ATOM 740 N N . ALA A 1 97 ? 5.207 -8.459 -5.858 1.00 92.38 97 ALA A N 1
ATOM 741 C CA . ALA A 1 97 ? 4.028 -8.242 -5.029 1.00 92.38 97 ALA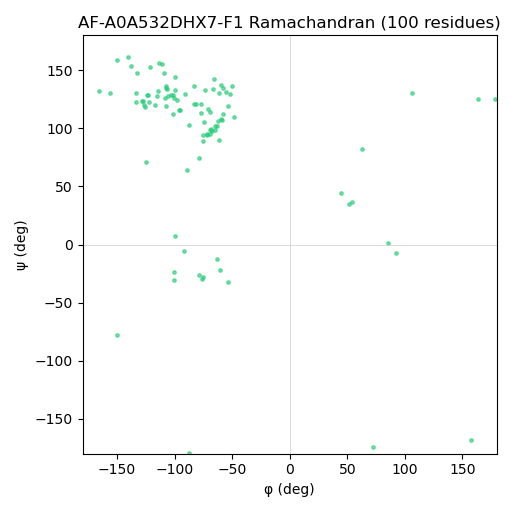 A CA 1
ATOM 742 C C . ALA A 1 97 ? 4.311 -8.443 -3.529 1.00 92.38 97 ALA A C 1
ATOM 744 O O . ALA A 1 97 ? 4.947 -9.426 -3.140 1.00 92.38 97 ALA A O 1
ATOM 745 N N . SER A 1 98 ? 3.824 -7.528 -2.691 1.00 94.00 98 SER A N 1
ATOM 746 C CA . SER A 1 98 ? 4.061 -7.551 -1.245 1.00 94.00 98 SER A CA 1
ATOM 747 C C . SER A 1 98 ? 2.910 -6.936 -0.461 1.00 94.00 98 SER A C 1
ATOM 749 O O . SER A 1 98 ? 2.184 -6.100 -0.991 1.00 94.00 98 SER A O 1
ATOM 751 N N . ASP A 1 99 ? 2.817 -7.285 0.820 1.00 93.38 99 ASP A N 1
ATOM 752 C CA . ASP A 1 99 ? 1.858 -6.671 1.734 1.00 93.38 99 ASP A CA 1
ATOM 753 C C . ASP A 1 99 ? 2.526 -5.595 2.601 1.00 93.38 99 ASP A C 1
ATOM 755 O O . ASP A 1 99 ? 3.576 -5.836 3.208 1.00 93.38 99 ASP A O 1
ATOM 759 N N . SER A 1 100 ? 1.883 -4.434 2.689 1.00 87.94 100 SER A N 1
ATOM 760 C CA . SER A 1 100 ? 2.244 -3.321 3.567 1.00 87.94 100 SER A CA 1
ATOM 761 C C . SER A 1 100 ? 1.222 -3.179 4.699 1.00 87.94 100 SER A C 1
ATOM 763 O O . SER A 1 100 ? 0.037 -3.470 4.521 1.00 87.94 100 SER A O 1
ATOM 765 N N . TYR A 1 101 ? 1.685 -2.730 5.869 1.00 89.25 101 TYR A N 1
ATOM 766 C CA . TYR A 1 101 ? 0.894 -2.651 7.100 1.00 89.25 101 TYR A CA 1
ATOM 767 C C . TYR A 1 101 ? 0.979 -1.241 7.682 1.00 89.25 101 TYR A C 1
ATOM 769 O O . TYR A 1 101 ? 2.087 -0.770 7.952 1.00 89.25 101 TYR A O 1
ATOM 777 N N . TYR A 1 102 ? -0.175 -0.601 7.872 1.00 80.38 102 TYR A N 1
ATOM 778 C CA . TYR A 1 102 ? -0.305 0.765 8.391 1.00 80.38 102 TYR A CA 1
ATOM 779 C C . TYR A 1 102 ? -1.219 0.813 9.612 1.00 80.38 102 TYR A C 1
ATOM 781 O O . TYR A 1 102 ? -2.218 0.052 9.631 1.00 80.38 102 TYR A O 1
#

Secondary structure (DSSP, 8-state):
---------------------------------TTHHHHS--STT-EEEEEEEE---SSS----EEEEEEEEEEEEEEETTEEEEEEEE--TTTT-SEEEE-

Solvent-accessible surface area (backbone atoms only — not comparable to full-atom values): 6901 Å² total; per-residue (Å²): 135,87,88,84,92,84,77,95,77,87,74,90,78,79,81,76,77,77,76,78,76,78,72,77,76,73,80,72,76,88,78,80,69,79,68,46,70,81,80,39,80,73,53,69,70,34,74,47,78,48,81,49,78,47,78,58,73,97,77,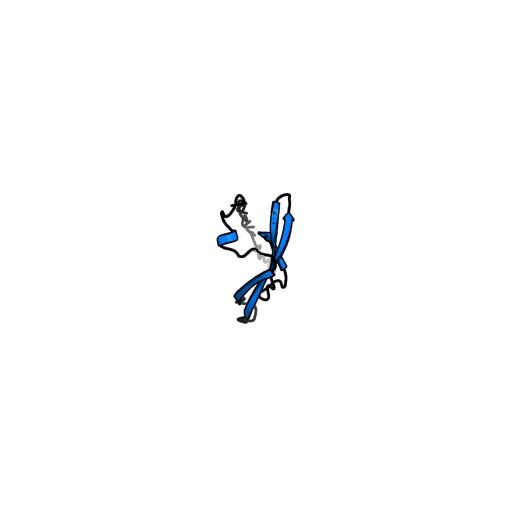86,56,87,58,77,44,76,38,70,32,42,38,30,27,72,43,71,48,73,57,97,88,42,82,28,44,33,29,45,30,44,35,71,84,77,84,40,68,44,79,47,80,91

pLDDT: mean 71.66, std 19.0, range [33.31, 94.81]

Sequence (102 aa):
MTSWRWGQVGSLALVMVIGINERAVGQSEPITVADSETYFQDTVGSRWEYRGHLSEGPMQTIEEKIFTNISTVTGTTTLKGVTVQVFHDSNAGNHGASDSYY